Protein AF-A0A356BAW8-F1 (afdb_monomer_lite)

Sequence (32 aa):
MTIAIIGAGIAGAACAAVLTEQGKQVVVFDKG

Foldseek 3Di:
DEAEFEAPPPVSVVVVVVCVVVVHHYDYDYPD

Secondary structure (DSSP, 8-state):
-EEEEE--SHHHHHHHHHHHHTT-EEEEE---

Structure (mmCIF, N/CA/C/O backbone):
data_AF-A0A356BAW8-F1
#
_entry.id   AF-A0A356BAW8-F1
#
loop_
_atom_site.group_PDB
_atom_site.id
_atom_site.type_symbol
_atom_site.label_atom_id
_atom_site.label_alt_id
_atom_site.label_comp_id
_atom_site.label_asym_id
_atom_site.label_entity_id
_atom_site.label_seq_id
_atom_site.pdbx_PDB_ins_code
_atom_site.Cartn_x
_atom_site.Cartn_y
_atom_site.Cartn_z
_atom_site.occupancy
_atom_site.B_iso_or_equiv
_atom_site.auth_seq_id
_atom_site.auth_comp_id
_atom_sit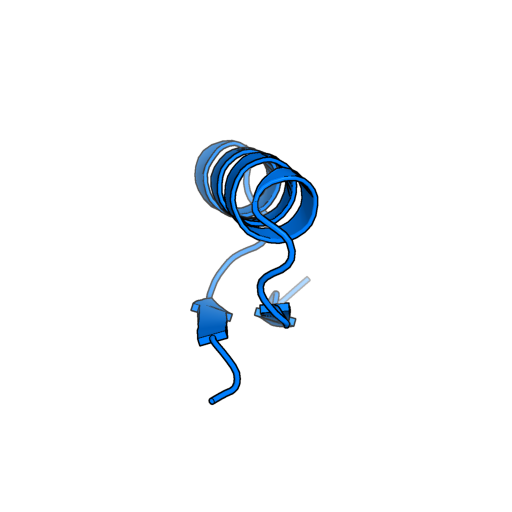e.auth_asym_id
_atom_site.auth_atom_id
_atom_site.pdbx_PDB_model_num
ATOM 1 N N . MET A 1 1 ? -17.818 1.021 -0.719 1.00 82.88 1 MET A N 1
ATOM 2 C CA . MET A 1 1 ? -17.000 1.878 -1.603 1.00 82.88 1 MET A CA 1
ATOM 3 C C . MET A 1 1 ? -15.610 1.275 -1.649 1.00 82.88 1 MET A C 1
ATOM 5 O O . MET A 1 1 ? -15.071 1.000 -0.584 1.00 82.88 1 MET A O 1
ATOM 9 N N . THR A 1 2 ? -15.082 1.024 -2.844 1.00 93.81 2 THR A N 1
ATOM 10 C CA . THR A 1 2 ? -13.775 0.380 -3.048 1.00 93.81 2 THR A CA 1
ATOM 11 C C . THR A 1 2 ? -12.779 1.426 -3.532 1.00 93.81 2 THR A C 1
ATOM 13 O O . THR A 1 2 ? -13.119 2.235 -4.393 1.00 93.81 2 THR A O 1
ATOM 16 N N . ILE A 1 3 ? -11.578 1.437 -2.956 1.00 98.25 3 ILE A N 1
ATOM 17 C CA . ILE A 1 3 ? -10.521 2.405 -3.262 1.00 98.25 3 ILE A CA 1
ATOM 18 C C . ILE A 1 3 ? -9.525 1.754 -4.219 1.00 98.25 3 ILE A C 1
ATOM 20 O O . ILE A 1 3 ? -8.983 0.694 -3.917 1.00 98.25 3 ILE A O 1
ATOM 24 N N . ALA A 1 4 ? -9.274 2.387 -5.361 1.00 98.19 4 ALA A N 1
ATOM 25 C CA . ALA A 1 4 ? -8.231 1.963 -6.286 1.00 98.19 4 ALA A CA 1
ATOM 26 C C . ALA A 1 4 ? -6.937 2.744 -6.017 1.00 98.19 4 ALA A C 1
ATOM 28 O O . ALA A 1 4 ? -6.961 3.972 -5.937 1.00 98.19 4 ALA A O 1
ATOM 29 N N . ILE A 1 5 ? -5.815 2.035 -5.908 1.00 98.25 5 ILE A N 1
ATOM 30 C CA . ILE A 1 5 ? -4.468 2.609 -5.833 1.00 98.25 5 ILE A CA 1
ATOM 31 C C . ILE A 1 5 ? -3.723 2.207 -7.103 1.00 98.25 5 ILE A C 1
ATOM 33 O O . ILE A 1 5 ? -3.676 1.026 -7.435 1.00 98.25 5 ILE A O 1
ATOM 37 N N . ILE A 1 6 ? -3.151 3.180 -7.812 1.00 98.06 6 ILE A N 1
ATOM 38 C CA . ILE A 1 6 ? -2.382 2.949 -9.040 1.00 98.06 6 ILE A CA 1
ATOM 39 C C . ILE A 1 6 ? -0.892 3.157 -8.738 1.00 98.06 6 ILE A C 1
ATOM 41 O O . ILE A 1 6 ? -0.473 4.264 -8.408 1.00 98.06 6 ILE A O 1
ATOM 45 N N . GLY A 1 7 ? -0.112 2.085 -8.859 1.00 97.56 7 GLY A N 1
ATOM 46 C CA . GLY A 1 7 ? 1.298 1.968 -8.489 1.00 97.56 7 GLY A CA 1
ATOM 47 C C . GLY A 1 7 ? 1.492 1.258 -7.143 1.00 97.56 7 GLY A C 1
ATOM 48 O O . GLY A 1 7 ? 0.972 1.705 -6.125 1.00 97.56 7 GLY A O 1
ATOM 49 N N . ALA A 1 8 ? 2.292 0.188 -7.124 1.00 97.31 8 ALA A N 1
ATOM 50 C CA . ALA A 1 8 ? 2.692 -0.584 -5.939 1.00 97.31 8 ALA A CA 1
ATOM 51 C C . ALA A 1 8 ? 4.136 -0.293 -5.489 1.00 97.31 8 ALA A C 1
ATOM 53 O O . ALA A 1 8 ? 4.753 -1.081 -4.773 1.00 97.31 8 ALA A O 1
ATOM 54 N N . GLY A 1 9 ? 4.684 0.865 -5.876 1.00 97.19 9 GLY A N 1
ATOM 55 C CA . GLY A 1 9 ? 5.901 1.395 -5.259 1.00 97.19 9 GLY A CA 1
ATOM 56 C C . GLY A 1 9 ? 5.708 1.670 -3.760 1.00 97.1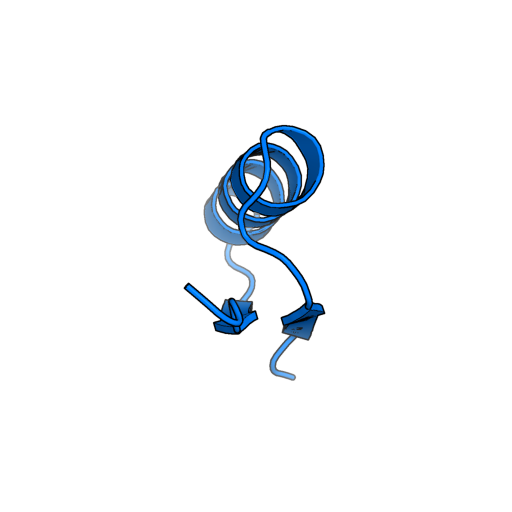9 9 GLY A C 1
ATOM 57 O 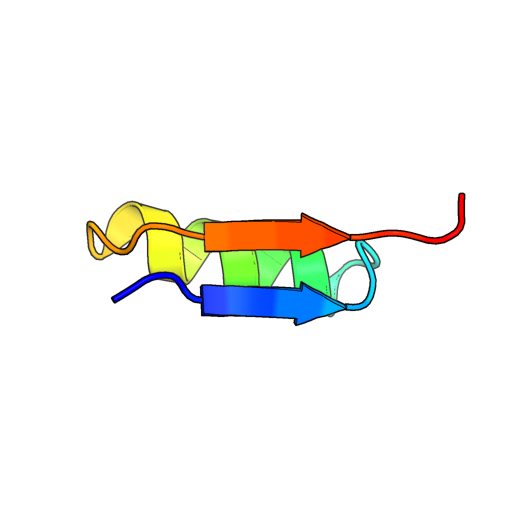O . GLY A 1 9 ? 4.595 1.589 -3.238 1.00 97.19 9 GLY A O 1
ATOM 58 N N . ILE A 1 10 ? 6.782 2.059 -3.063 1.00 98.00 10 ILE A N 1
ATOM 59 C CA . ILE A 1 10 ? 6.792 2.209 -1.593 1.00 98.00 10 ILE A CA 1
ATOM 60 C C . ILE A 1 10 ? 5.622 3.042 -1.041 1.00 98.00 10 ILE A C 1
ATOM 62 O O . ILE A 1 10 ? 5.009 2.664 -0.046 1.00 98.00 10 ILE A O 1
ATOM 66 N N . ALA A 1 11 ? 5.255 4.131 -1.722 1.00 98.00 11 ALA A N 1
ATOM 67 C CA . ALA A 1 11 ? 4.134 4.976 -1.322 1.00 98.00 11 ALA A CA 1
ATOM 68 C C . ALA A 1 11 ? 2.772 4.286 -1.516 1.00 98.00 11 ALA A C 1
ATOM 70 O O . ALA A 1 11 ? 1.914 4.359 -0.639 1.00 98.00 11 ALA A O 1
ATOM 71 N N . GLY A 1 12 ? 2.576 3.600 -2.645 1.00 98.19 12 GLY A N 1
ATOM 72 C CA . GLY A 1 12 ? 1.327 2.903 -2.948 1.00 98.19 12 GLY A CA 1
ATOM 73 C C . GLY A 1 12 ? 1.077 1.730 -2.005 1.00 98.19 12 GLY A C 1
ATOM 74 O O . GLY A 1 12 ? -0.024 1.589 -1.476 1.00 98.19 12 GLY A O 1
ATOM 75 N N . ALA A 1 13 ? 2.121 0.952 -1.712 1.00 98.06 13 ALA A N 1
ATOM 76 C CA . ALA A 1 13 ? 2.055 -0.152 -0.760 1.00 98.06 13 ALA A CA 1
ATOM 77 C C . ALA A 1 13 ? 1.774 0.330 0.676 1.00 98.06 13 ALA A C 1
ATOM 79 O O . ALA A 1 13 ? 0.892 -0.211 1.343 1.00 98.06 13 ALA A O 1
ATOM 80 N N . ALA A 1 14 ? 2.460 1.382 1.139 1.00 98.62 14 ALA A N 1
ATOM 81 C CA . ALA A 1 14 ? 2.216 1.958 2.464 1.00 98.62 14 ALA A CA 1
ATOM 82 C C . ALA A 1 14 ? 0.795 2.537 2.592 1.00 98.62 14 ALA A C 1
ATOM 84 O O . ALA A 1 14 ? 0.123 2.323 3.599 1.00 98.62 14 ALA A O 1
ATOM 85 N N . CYS A 1 15 ? 0.306 3.219 1.551 1.00 98.50 15 CYS A N 1
ATOM 86 C CA . CYS A 1 15 ? -1.066 3.722 1.492 1.00 98.50 15 CYS A CA 1
ATOM 87 C C . CYS A 1 15 ? -2.093 2.582 1.593 1.00 98.50 15 CYS A C 1
ATOM 89 O O . CYS A 1 15 ? -3.033 2.656 2.387 1.00 98.50 15 CYS A O 1
ATOM 91 N N . ALA A 1 16 ? -1.884 1.500 0.833 1.00 98.50 16 ALA A N 1
ATOM 92 C CA . ALA A 1 16 ? -2.753 0.328 0.857 1.00 98.50 16 ALA A CA 1
ATOM 93 C C . ALA A 1 16 ? -2.815 -0.315 2.249 1.00 98.50 16 ALA A C 1
ATOM 95 O O . ALA A 1 16 ? -3.906 -0.660 2.705 1.00 98.50 16 ALA A O 1
ATOM 96 N N . ALA A 1 17 ? -1.670 -0.433 2.931 1.00 98.50 17 ALA A N 1
ATOM 97 C CA . ALA A 1 17 ? -1.587 -0.986 4.280 1.00 98.50 17 ALA A CA 1
ATOM 98 C C . ALA A 1 17 ? -2.437 -0.177 5.271 1.00 98.50 17 ALA A C 1
ATOM 100 O O . ALA A 1 17 ? -3.359 -0.723 5.874 1.00 98.50 17 ALA A O 1
ATOM 101 N N . VAL A 1 18 ? -2.222 1.141 5.343 1.00 98.50 18 VAL A N 1
ATOM 102 C CA . VAL A 1 18 ? -2.956 2.031 6.262 1.00 98.50 18 VAL A CA 1
ATOM 103 C C . VAL A 1 18 ? -4.464 2.013 5.993 1.00 98.50 18 VAL A C 1
ATOM 105 O O . VAL A 1 18 ? -5.269 1.942 6.920 1.00 98.50 18 VAL A O 1
ATOM 108 N N . LEU A 1 19 ? -4.882 2.058 4.726 1.00 98.31 19 LEU A N 1
ATOM 109 C CA . LEU A 1 19 ? -6.306 2.035 4.376 1.00 98.31 19 LEU A CA 1
ATOM 110 C C . LEU A 1 19 ? -6.961 0.686 4.704 1.00 98.31 19 LEU A C 1
ATOM 112 O O . LEU A 1 19 ? -8.118 0.652 5.127 1.00 98.31 19 LEU A O 1
ATOM 116 N N . THR A 1 20 ? -6.222 -0.412 4.551 1.00 98.31 20 THR A N 1
ATOM 117 C CA . THR A 1 20 ? -6.704 -1.752 4.906 1.00 98.31 20 THR A CA 1
ATOM 118 C C . THR A 1 20 ? -6.849 -1.900 6.422 1.00 98.31 20 THR A C 1
ATOM 120 O O . THR A 1 20 ? -7.871 -2.402 6.884 1.00 98.31 20 THR A O 1
ATOM 123 N N . GLU A 1 21 ? -5.896 -1.391 7.210 1.00 98.56 21 GLU A N 1
ATOM 124 C CA . GLU A 1 21 ? -5.979 -1.344 8.682 1.00 98.56 21 GLU A CA 1
ATOM 125 C C . GLU A 1 21 ? -7.195 -0.543 9.176 1.00 98.56 21 GLU A C 1
ATOM 127 O O . GLU A 1 21 ? -7.812 -0.885 10.182 1.00 98.56 21 GLU A O 1
ATOM 132 N N . GLN A 1 22 ? -7.609 0.482 8.427 1.00 98.00 22 GLN A N 1
ATOM 133 C CA . GLN A 1 22 ? -8.830 1.256 8.683 1.00 98.00 22 GLN A CA 1
ATOM 134 C C . GLN A 1 22 ? -10.122 0.551 8.223 1.00 98.00 22 GLN A C 1
ATOM 136 O O . GLN A 1 22 ? -11.195 1.165 8.200 1.00 98.00 22 GLN A O 1
ATOM 141 N N . GLY A 1 23 ? -10.039 -0.716 7.809 1.00 98.25 23 GLY A N 1
ATOM 142 C C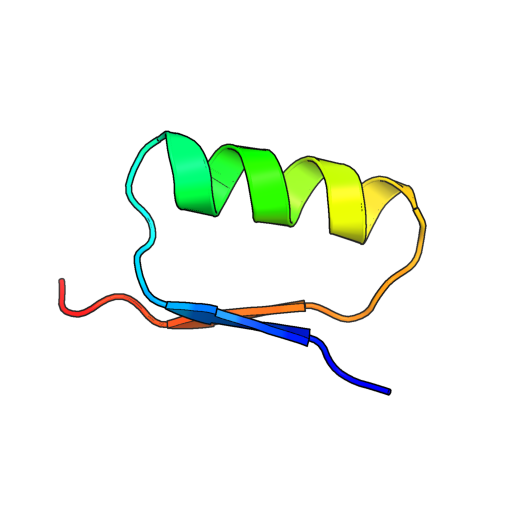A 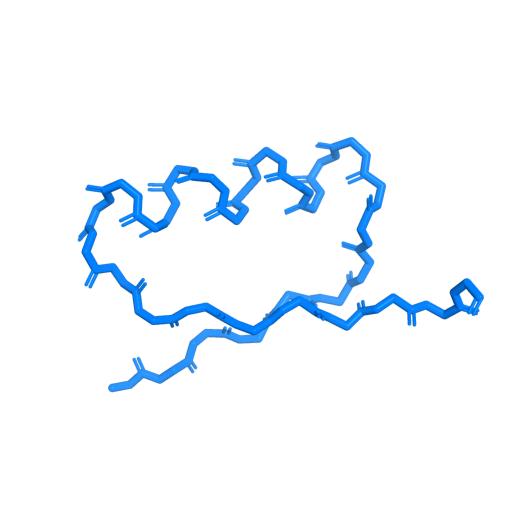. GLY A 1 23 ? -11.174 -1.515 7.350 1.00 98.25 23 GLY A CA 1
ATOM 143 C C . GLY A 1 23 ? -11.722 -1.096 5.985 1.00 98.25 23 GLY A C 1
ATOM 144 O O . GLY A 1 23 ? -12.871 -1.407 5.661 1.00 98.25 23 GLY A O 1
ATOM 145 N N . LYS A 1 24 ? -10.952 -0.357 5.176 1.00 98.44 24 LYS A N 1
ATOM 146 C CA . LYS A 1 24 ? -11.356 -0.005 3.808 1.00 98.44 24 LYS A CA 1
ATOM 147 C C . LYS A 1 24 ? -11.037 -1.154 2.859 1.00 98.44 24 LYS A C 1
ATOM 149 O O . LYS A 1 24 ? -10.016 -1.819 2.988 1.00 98.44 24 LYS A O 1
ATOM 154 N N . GLN A 1 25 ? -11.894 -1.346 1.857 1.00 98.31 25 GLN A N 1
ATOM 155 C CA . GLN A 1 25 ? -11.567 -2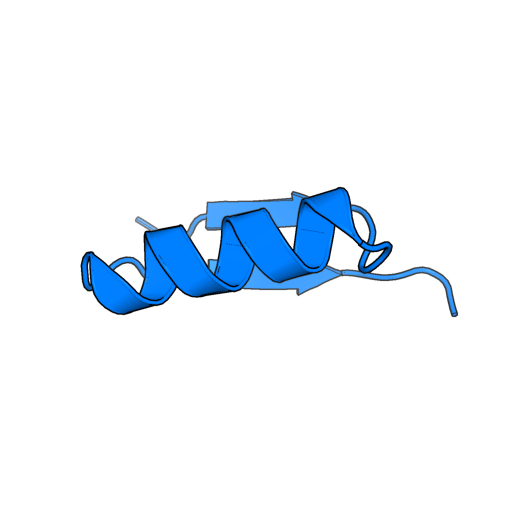.221 0.736 1.00 98.31 25 GLN A CA 1
ATOM 156 C C . GLN A 1 25 ? -10.715 -1.475 -0.283 1.00 98.31 25 GLN A C 1
ATOM 158 O O . GLN A 1 25 ? -11.135 -0.442 -0.815 1.00 98.31 25 GLN A O 1
ATOM 163 N N . VAL A 1 26 ? -9.536 -2.025 -0.559 1.00 98.44 26 VAL A N 1
ATOM 164 C CA . VAL A 1 26 ? -8.524 -1.442 -1.436 1.00 98.44 26 VAL A CA 1
ATOM 165 C C . VAL A 1 26 ? -8.146 -2.449 -2.516 1.00 98.44 26 VAL A C 1
ATOM 167 O O . VAL A 1 26 ? -8.000 -3.636 -2.237 1.00 98.44 26 VAL A O 1
ATOM 170 N N . VAL A 1 27 ? -7.969 -1.971 -3.745 1.00 98.25 27 VAL A N 1
ATOM 171 C CA . VAL A 1 27 ? -7.385 -2.731 -4.854 1.00 98.25 27 VAL A CA 1
ATOM 172 C C . VAL A 1 27 ? -6.175 -1.958 -5.359 1.00 98.25 27 VAL A C 1
ATOM 174 O O . VAL A 1 27 ? -6.295 -0.785 -5.716 1.00 98.25 27 VAL A O 1
ATOM 177 N N . VAL A 1 28 ? -5.011 -2.603 -5.371 1.00 98.12 28 VAL A N 1
ATOM 178 C CA . VAL A 1 28 ? -3.769 -2.017 -5.885 1.00 98.12 28 VAL A CA 1
ATOM 179 C C . VAL A 1 28 ? -3.522 -2.557 -7.286 1.00 98.12 28 VAL A C 1
ATOM 181 O O . VAL A 1 28 ? -3.496 -3.768 -7.491 1.00 98.12 28 VAL A O 1
ATOM 184 N N . PHE A 1 29 ? -3.333 -1.655 -8.241 1.00 98.06 29 PHE A N 1
ATOM 185 C CA . PHE A 1 29 ? -2.918 -1.971 -9.599 1.00 98.06 29 PHE A CA 1
ATOM 186 C C . PHE A 1 29 ? -1.479 -1.523 -9.772 1.00 98.06 29 PHE A C 1
ATOM 188 O O . PHE A 1 29 ? -1.167 -0.359 -9.535 1.00 98.06 29 PHE A O 1
ATOM 195 N N . ASP A 1 30 ? -0.614 -2.416 -10.219 1.00 97.19 30 ASP A N 1
ATOM 196 C CA . ASP A 1 30 ? 0.742 -2.072 -10.618 1.00 97.19 30 ASP A CA 1
ATOM 197 C C . ASP A 1 30 ? 0.984 -2.528 -12.050 1.00 97.19 30 ASP A C 1
ATOM 199 O O . ASP A 1 30 ? 0.323 -3.443 -12.539 1.00 97.19 30 ASP A O 1
ATOM 203 N N . LYS A 1 31 ? 1.900 -1.844 -12.733 1.00 91.06 31 LYS A N 1
ATOM 204 C CA . LYS A 1 31 ? 2.259 -2.155 -14.120 1.00 91.06 31 LYS A CA 1
ATOM 205 C C . LYS A 1 31 ? 3.419 -3.152 -14.239 1.00 91.06 31 LYS A C 1
ATOM 207 O O . LYS A 1 31 ? 3.950 -3.267 -15.344 1.00 91.06 31 LYS A O 1
ATOM 212 N N . GLY A 1 32 ? 3.899 -3.692 -13.113 1.00 67.75 32 GLY A N 1
ATOM 213 C CA . GLY A 1 32 ? 4.984 -4.671 -13.046 1.00 67.75 32 GLY A CA 1
ATOM 214 C C . GLY A 1 32 ? 4.842 -5.780 -14.072 1.00 67.75 32 GLY A C 1
ATOM 215 O O . GLY A 1 32 ? 3.700 -6.240 -14.289 1.00 67.75 32 GLY A O 1
#

pLDDT: mean 96.36, std 5.94, range [67.75, 98.62]

Radius of gyration: 8.85 Å; chains: 1; bounding box: 24×10×23 Å